Protein AF-A0A5E4LRN4-F1 (afdb_monomer)

Secondary structure (DSSP, 8-state):
-----EEEEEE------S--SS--HHHHHHHHHS-SEEEEEEES---S---EEEETTEEEEEEEEEEES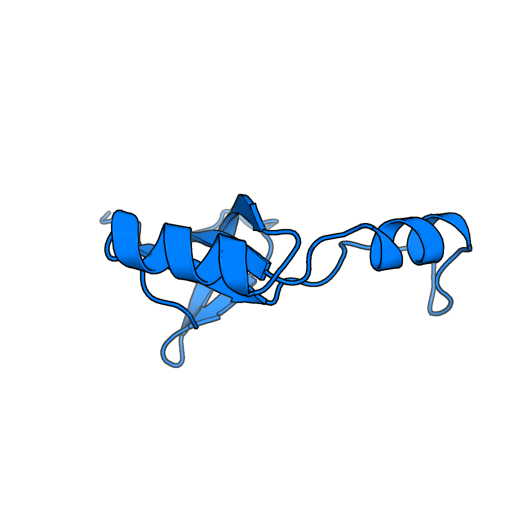SHHHHHHHHHHHTPEE-

Sequence (86 aa):
MDVLYKMIITKIGYAHCSRGSVMCPKCKEAEARTPDFALVKLFSYAETSFPSIEYNNKWYAYEIVERFTDEKEMLEYSNSKSIEIY

Nearest PDB structures (foldseek):
  5xlp-assembly1_E  TM=3.799E-01  e=5.251E+00  Pseudomonas aeruginosa UCBPP-PA14
  8pss-assembly1_A  TM=2.260E-01  e=5.579E+00  Tilapia lake virus

Radius of gyration: 14.39 Å; Cα contacts (8 Å, |Δi|>4): 133; chains: 1; bounding box: 39×27×34 Å

pLDDT: mean 80.58, std 12.83, range [42.12, 94.56]

Structure (mmCIF, N/CA/C/O backbone):
data_AF-A0A5E4LRN4-F1
#
_entry.id   AF-A0A5E4LRN4-F1
#
loop_
_atom_site.group_PDB
_atom_site.id
_atom_site.type_symbol
_atom_site.label_atom_id
_atom_site.label_alt_id
_atom_site.label_comp_id
_atom_site.label_asym_id
_atom_site.label_entity_id
_atom_site.label_seq_id
_atom_site.pdbx_PDB_ins_code
_atom_site.Cartn_x
_atom_site.Cartn_y
_atom_site.Cartn_z
_atom_site.occupancy
_atom_site.B_iso_or_equiv
_atom_site.auth_seq_id
_atom_site.auth_comp_id
_atom_site.auth_asym_id
_atom_site.auth_atom_id
_atom_site.pdbx_PDB_model_num
ATOM 1 N N . MET A 1 1 ? -17.511 -8.362 -18.833 1.00 42.12 1 MET A N 1
ATOM 2 C CA . MET A 1 1 ? -16.193 -8.648 -18.234 1.00 42.12 1 MET A CA 1
ATOM 3 C C . MET A 1 1 ? -16.175 -7.941 -16.897 1.00 42.12 1 MET A C 1
ATOM 5 O O . MET A 1 1 ? -16.155 -6.718 -16.882 1.00 42.12 1 MET A O 1
ATOM 9 N N . ASP A 1 2 ? -16.300 -8.690 -15.807 1.00 47.09 2 ASP A N 1
ATOM 10 C CA . ASP A 1 2 ? -16.365 -8.127 -14.460 1.00 47.09 2 ASP A CA 1
ATOM 11 C C . ASP A 1 2 ? -14.959 -7.745 -14.004 1.00 47.09 2 ASP A C 1
ATOM 13 O O . ASP A 1 2 ? -14.135 -8.594 -13.654 1.00 47.09 2 ASP A O 1
ATOM 17 N N . VAL A 1 3 ? -14.654 -6.451 -14.065 1.00 57.31 3 VAL A N 1
ATOM 18 C CA . VAL A 1 3 ? -13.451 -5.918 -13.432 1.00 57.31 3 VAL A CA 1
ATOM 19 C C . VAL A 1 3 ? -13.703 -5.975 -11.929 1.00 57.31 3 VAL A C 1
ATOM 21 O O . VAL A 1 3 ? -14.543 -5.247 -11.402 1.00 57.31 3 VAL A O 1
ATOM 24 N N . LEU A 1 4 ? -13.031 -6.895 -11.238 1.00 62.12 4 LEU A N 1
ATOM 25 C CA . LEU A 1 4 ? -13.144 -6.995 -9.789 1.00 62.12 4 LEU A CA 1
ATOM 26 C C . LEU A 1 4 ? -12.423 -5.791 -9.177 1.00 62.12 4 LEU A C 1
ATOM 28 O O . LEU A 1 4 ? -11.198 -5.775 -9.123 1.00 62.12 4 LEU A O 1
ATOM 32 N N . TYR A 1 5 ? -13.186 -4.790 -8.745 1.00 73.38 5 TYR A N 1
ATOM 33 C CA . TYR A 1 5 ? -12.669 -3.619 -8.046 1.00 73.38 5 TYR A CA 1
ATOM 34 C C . TYR A 1 5 ? -12.737 -3.856 -6.539 1.00 73.38 5 TYR A C 1
ATOM 36 O O . TYR A 1 5 ? -13.758 -3.582 -5.910 1.00 73.38 5 TYR A O 1
ATOM 44 N N . LYS A 1 6 ? -11.657 -4.376 -5.950 1.00 87.62 6 LYS A N 1
ATOM 45 C CA . LYS A 1 6 ? -11.527 -4.475 -4.489 1.00 87.62 6 LYS A CA 1
ATOM 46 C C . LYS A 1 6 ? -10.533 -3.435 -3.991 1.00 87.62 6 LYS A C 1
ATOM 48 O O . LYS A 1 6 ? -9.478 -3.272 -4.590 1.00 87.62 6 LYS A O 1
ATOM 53 N N . MET A 1 7 ? -10.870 -2.734 -2.913 1.00 91.81 7 MET A N 1
ATOM 54 C CA . MET A 1 7 ? -9.937 -1.844 -2.226 1.00 91.81 7 MET A CA 1
ATOM 55 C C . MET A 1 7 ? -9.379 -2.542 -0.990 1.00 91.81 7 MET A C 1
ATOM 57 O O . MET A 1 7 ? -10.147 -3.129 -0.227 1.00 91.81 7 MET A O 1
ATOM 61 N N . ILE A 1 8 ? -8.063 -2.480 -0.815 1.00 93.50 8 ILE A N 1
ATOM 62 C CA . ILE A 1 8 ? -7.355 -2.978 0.369 1.00 93.50 8 ILE A CA 1
ATOM 63 C C . ILE A 1 8 ? -6.303 -1.958 0.787 1.00 93.50 8 ILE A C 1
ATOM 65 O O . ILE A 1 8 ? -5.792 -1.220 -0.054 1.00 93.50 8 ILE A O 1
ATOM 69 N N . ILE A 1 9 ? -5.957 -1.923 2.066 1.00 93.06 9 ILE A N 1
ATOM 70 C CA . ILE A 1 9 ? -4.777 -1.205 2.538 1.00 93.06 9 ILE A CA 1
ATOM 71 C C . ILE A 1 9 ? -3.645 -2.210 2.686 1.00 93.06 9 ILE A C 1
ATOM 73 O O . ILE A 1 9 ? -3.827 -3.225 3.337 1.00 93.06 9 ILE A O 1
ATOM 77 N N . THR A 1 10 ? -2.487 -1.942 2.097 1.00 91.19 10 THR A N 1
ATOM 78 C CA . THR A 1 10 ? -1.329 -2.844 2.145 1.00 91.19 10 THR A CA 1
ATOM 79 C C . THR A 1 10 ? -0.044 -2.050 2.279 1.00 91.19 10 THR A C 1
ATOM 81 O O . THR A 1 10 ? 0.010 -0.864 1.932 1.00 91.19 10 THR A O 1
ATOM 84 N N . LYS A 1 11 ? 1.020 -2.701 2.755 1.00 88.25 11 LYS A N 1
ATOM 85 C CA . LYS A 1 11 ? 2.354 -2.100 2.717 1.00 88.25 11 LYS A CA 1
ATOM 86 C C . LYS A 1 11 ? 2.859 -2.006 1.280 1.00 88.25 11 LYS A C 1
ATOM 88 O O . LYS A 1 11 ? 2.835 -3.004 0.560 1.00 88.25 11 LYS A O 1
ATOM 93 N N . ILE A 1 12 ? 3.318 -0.826 0.860 1.00 81.81 12 ILE A N 1
ATOM 94 C CA . ILE A 1 12 ? 3.839 -0.592 -0.495 1.00 81.81 12 ILE A CA 1
ATOM 95 C C . ILE A 1 12 ? 5.137 0.193 -0.446 1.00 81.81 12 ILE A C 1
ATOM 97 O O . ILE A 1 12 ? 5.161 1.372 -0.096 1.00 81.81 12 ILE A O 1
ATOM 101 N N . GLY A 1 13 ? 6.201 -0.458 -0.914 1.00 72.38 13 GLY A N 1
ATOM 102 C CA . GLY A 1 13 ? 7.514 0.152 -1.052 1.00 72.38 13 GLY A CA 1
ATOM 103 C C . GLY A 1 13 ? 7.561 1.293 -2.071 1.00 72.38 13 GLY A C 1
ATOM 104 O O . GLY A 1 13 ? 6.696 1.466 -2.937 1.00 72.38 13 GLY A O 1
ATOM 105 N N . TYR A 1 14 ? 8.620 2.085 -1.972 1.00 71.31 14 TYR A N 1
ATOM 106 C CA . TYR A 1 14 ? 8.917 3.157 -2.910 1.00 71.31 14 TYR A CA 1
ATOM 107 C C . TYR A 1 14 ? 9.284 2.614 -4.304 1.00 71.31 14 TYR A C 1
ATOM 109 O O . TYR A 1 14 ? 10.109 1.710 -4.447 1.00 71.31 14 TYR A O 1
ATOM 117 N N . ALA A 1 15 ? 8.695 3.197 -5.353 1.00 63.94 15 ALA A N 1
ATOM 118 C CA . ALA A 1 15 ? 9.031 2.867 -6.735 1.00 63.94 15 ALA A CA 1
ATOM 119 C C . ALA A 1 15 ? 10.352 3.548 -7.136 1.00 63.94 15 ALA A C 1
ATOM 121 O O . ALA A 1 15 ? 10.417 4.768 -7.295 1.00 63.94 15 ALA A O 1
ATOM 122 N N . HIS A 1 16 ? 11.414 2.758 -7.304 1.00 64.94 16 HIS A N 1
ATOM 123 C CA . HIS A 1 16 ? 12.736 3.261 -7.680 1.00 64.94 16 HIS A CA 1
ATOM 124 C C . HIS A 1 16 ? 12.840 3.561 -9.185 1.00 64.94 16 HIS A C 1
ATOM 126 O O . HIS A 1 16 ? 12.344 2.807 -10.023 1.00 64.94 16 HIS A O 1
ATOM 132 N N . CYS A 1 17 ? 13.549 4.634 -9.559 1.00 64.31 17 CYS A N 1
ATOM 133 C CA . CYS A 1 17 ? 13.962 4.795 -10.950 1.00 64.31 17 CYS A CA 1
ATOM 134 C C . CYS A 1 17 ? 15.027 3.728 -11.262 1.00 64.31 17 CYS A C 1
ATOM 136 O O . CYS A 1 17 ? 16.052 3.646 -10.586 1.00 64.31 17 CYS A O 1
ATOM 138 N N . SER A 1 18 ? 14.773 2.906 -12.275 1.00 53.81 18 SER A N 1
ATOM 139 C CA . SER A 1 18 ? 15.404 1.618 -12.615 1.00 53.81 18 SER A CA 1
ATOM 140 C C . SER A 1 18 ? 16.912 1.612 -12.953 1.00 53.81 18 SER A C 1
ATOM 142 O O . SER A 1 18 ? 17.401 0.701 -13.620 1.00 53.81 18 SER A O 1
ATOM 144 N N . ARG A 1 19 ? 17.707 2.589 -12.504 1.00 51.06 19 ARG A N 1
ATOM 145 C CA . ARG A 1 19 ? 19.146 2.669 -12.804 1.00 51.06 19 ARG A CA 1
ATOM 146 C C . ARG A 1 19 ? 20.008 1.937 -11.769 1.00 51.06 19 ARG A C 1
ATOM 148 O O . ARG A 1 19 ? 20.663 2.564 -10.945 1.00 51.06 19 ARG A O 1
ATOM 155 N N . GLY A 1 20 ? 20.061 0.610 -11.902 1.00 56.66 20 GLY A N 1
ATOM 156 C CA . GLY A 1 20 ? 21.101 -0.249 -11.320 1.00 56.66 20 GLY A CA 1
ATOM 157 C C . GLY A 1 20 ? 20.801 -0.833 -9.935 1.00 56.66 20 GLY A C 1
ATOM 158 O O . GLY A 1 20 ? 19.830 -0.472 -9.280 1.00 56.66 20 GLY A O 1
ATOM 159 N N . SER A 1 21 ? 21.663 -1.756 -9.493 1.00 58.84 21 SER A N 1
ATOM 160 C CA . SER A 1 21 ? 21.578 -2.470 -8.204 1.00 58.84 21 SER A CA 1
ATOM 161 C C . SER A 1 21 ? 21.833 -1.589 -6.974 1.00 58.84 21 SER A C 1
ATOM 163 O O . SER A 1 21 ? 21.669 -2.045 -5.845 1.00 58.84 21 SER A O 1
ATOM 165 N N . VAL A 1 22 ? 22.233 -0.331 -7.178 1.00 71.69 22 VAL A N 1
ATOM 166 C CA . VAL A 1 22 ? 22.529 0.632 -6.116 1.00 71.69 22 VAL A CA 1
ATOM 167 C C . VAL A 1 22 ? 21.513 1.763 -6.171 1.00 71.69 22 VAL A C 1
ATOM 169 O O . VAL A 1 22 ? 21.442 2.512 -7.144 1.00 71.69 22 VAL A O 1
ATOM 172 N N . MET A 1 23 ? 20.750 1.918 -5.091 1.00 74.25 23 MET A N 1
ATOM 173 C CA . MET A 1 23 ? 19.788 3.005 -4.956 1.00 74.25 23 MET A CA 1
ATOM 174 C C . MET A 1 23 ? 20.511 4.357 -4.873 1.00 74.25 23 MET A C 1
ATOM 176 O O . MET A 1 23 ? 21.372 4.560 -4.009 1.00 74.25 23 MET A O 1
ATOM 180 N N . CYS A 1 24 ? 20.169 5.293 -5.765 1.00 81.88 24 CYS A N 1
ATOM 181 C CA . CYS A 1 24 ? 20.767 6.628 -5.751 1.00 81.88 24 CYS A CA 1
ATOM 182 C C . CYS A 1 24 ? 20.321 7.423 -4.502 1.00 81.88 24 CYS A C 1
ATOM 184 O O . CYS A 1 24 ? 19.251 7.142 -3.958 1.00 81.88 24 CYS A O 1
ATOM 186 N N . PRO A 1 25 ? 21.083 8.441 -4.049 1.00 81.56 25 PRO A N 1
ATOM 187 C CA . PRO A 1 25 ? 20.726 9.226 -2.862 1.00 81.56 25 PRO A CA 1
ATOM 188 C C . PRO A 1 25 ? 19.317 9.831 -2.915 1.00 81.56 25 PRO A C 1
ATOM 190 O O . PRO A 1 25 ? 18.595 9.776 -1.928 1.00 81.56 25 PRO A O 1
ATOM 193 N N . LYS A 1 26 ? 18.877 10.306 -4.091 1.00 78.81 26 LYS A N 1
ATOM 194 C CA . LYS A 1 26 ? 17.515 10.837 -4.276 1.00 78.81 26 LYS A CA 1
ATOM 195 C C . LYS A 1 26 ? 16.433 9.779 -4.053 1.00 78.81 26 LYS A C 1
ATOM 197 O O . LYS A 1 26 ? 15.400 10.084 -3.472 1.00 78.81 26 LYS A O 1
ATOM 202 N N . CYS A 1 27 ? 16.671 8.548 -4.502 1.00 77.75 27 CYS A N 1
ATOM 203 C CA . CYS A 1 27 ? 15.756 7.437 -4.257 1.00 77.75 27 CYS A CA 1
ATOM 204 C C . CYS A 1 27 ? 15.757 7.013 -2.786 1.00 77.75 27 CYS A C 1
ATOM 206 O O . CYS A 1 27 ? 14.690 6.718 -2.276 1.00 77.75 27 CYS A O 1
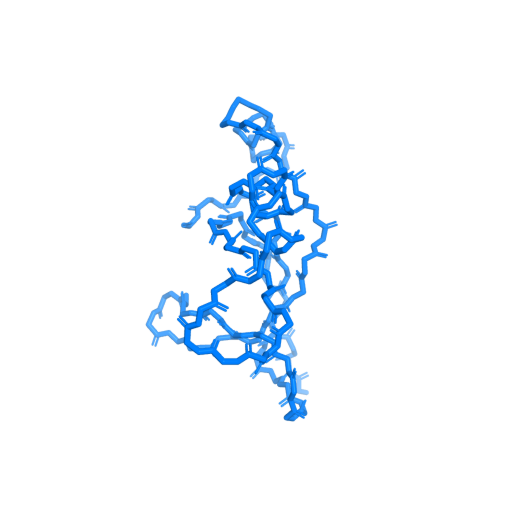ATOM 208 N N . LYS A 1 28 ? 16.901 7.065 -2.090 1.00 77.56 28 LYS A N 1
ATOM 209 C CA . LYS A 1 28 ? 16.972 6.796 -0.641 1.00 77.56 28 LYS A CA 1
ATOM 210 C C . LYS A 1 28 ? 16.216 7.839 0.183 1.00 77.56 28 LYS A C 1
ATOM 212 O O . LYS A 1 28 ? 15.483 7.500 1.103 1.00 77.56 28 LYS A O 1
ATOM 217 N N . GLU A 1 29 ? 16.374 9.117 -0.156 1.00 77.62 29 GLU A N 1
ATOM 218 C CA . GLU A 1 29 ? 15.619 10.197 0.488 1.00 77.62 29 GLU A CA 1
ATOM 219 C C . GLU A 1 29 ? 14.117 10.077 0.221 1.00 77.62 29 GLU A C 1
ATOM 221 O O . GLU A 1 29 ? 13.309 10.347 1.106 1.00 77.62 29 GLU A O 1
ATOM 226 N N . ALA A 1 30 ? 13.737 9.680 -0.995 1.00 74.75 30 ALA A N 1
ATOM 227 C CA . ALA A 1 30 ? 12.343 9.470 -1.353 1.00 74.75 30 ALA A CA 1
ATOM 228 C C . ALA A 1 30 ? 11.752 8.224 -0.679 1.00 74.75 30 ALA A C 1
ATOM 230 O O . ALA A 1 30 ? 10.623 8.293 -0.208 1.00 74.75 30 ALA A O 1
ATOM 231 N N . GLU A 1 31 ? 12.506 7.128 -0.570 1.00 76.50 31 GLU A N 1
ATOM 232 C CA . GLU A 1 31 ? 12.126 5.925 0.178 1.00 76.50 31 GLU A CA 1
ATOM 233 C C . GLU A 1 31 ? 11.807 6.270 1.634 1.00 76.50 31 GLU A C 1
ATOM 235 O O . GLU A 1 31 ? 10.707 5.987 2.089 1.00 76.50 31 GLU A O 1
ATOM 240 N N . ALA A 1 32 ? 12.692 7.004 2.317 1.00 73.06 32 ALA A N 1
ATOM 241 C CA . ALA A 1 32 ? 12.484 7.426 3.705 1.00 73.06 32 ALA A CA 1
ATOM 242 C C . ALA A 1 32 ? 11.279 8.366 3.912 1.00 73.06 32 ALA A C 1
ATOM 244 O O . ALA A 1 32 ? 10.808 8.532 5.034 1.00 73.06 32 ALA A O 1
ATOM 245 N N . ARG A 1 33 ? 10.806 9.024 2.849 1.00 72.75 33 ARG A N 1
ATOM 246 C CA . ARG A 1 33 ? 9.631 9.911 2.873 1.00 72.75 33 ARG A CA 1
ATOM 247 C C . ARG A 1 33 ? 8.362 9.232 2.377 1.00 72.75 33 ARG A C 1
ATOM 249 O O . ARG A 1 33 ? 7.292 9.827 2.477 1.00 72.75 33 ARG A O 1
ATOM 256 N N . THR A 1 34 ? 8.475 8.056 1.768 1.00 73.44 34 THR A N 1
ATOM 257 C CA . THR A 1 34 ? 7.330 7.373 1.179 1.00 73.44 34 THR A CA 1
ATOM 258 C C . THR A 1 34 ? 6.607 6.622 2.286 1.00 73.44 34 THR A C 1
ATOM 260 O O . THR A 1 34 ? 7.235 5.799 2.943 1.00 73.44 34 THR A O 1
ATOM 263 N N . PRO A 1 35 ? 5.308 6.882 2.498 1.00 80.44 35 PRO A N 1
ATOM 264 C CA . PRO A 1 35 ? 4.569 6.198 3.542 1.00 80.44 35 PRO A CA 1
ATOM 265 C C . PRO A 1 35 ? 4.530 4.684 3.334 1.00 80.44 35 PRO A C 1
ATOM 267 O O . PRO A 1 35 ? 4.357 4.224 2.198 1.00 80.44 35 PRO A O 1
ATOM 270 N N . ASP A 1 36 ? 4.646 3.946 4.438 1.00 83.94 36 ASP A N 1
ATOM 271 C CA . ASP A 1 36 ? 4.721 2.483 4.443 1.00 83.94 36 ASP A CA 1
ATOM 272 C C . ASP A 1 36 ? 3.421 1.835 3.967 1.00 83.94 36 ASP A C 1
ATOM 274 O O . ASP A 1 36 ? 3.460 0.797 3.307 1.00 83.94 36 ASP A O 1
ATOM 278 N N . PHE A 1 37 ? 2.274 2.444 4.278 1.00 90.75 37 PHE A N 1
ATOM 279 C CA . PHE A 1 37 ? 0.953 1.898 3.987 1.00 90.75 37 PHE A CA 1
ATOM 280 C C . PHE A 1 37 ? 0.259 2.690 2.884 1.00 90.75 37 PHE A C 1
ATOM 282 O O . PHE A 1 37 ? 0.338 3.919 2.817 1.00 90.75 37 PHE A O 1
ATOM 289 N N . ALA A 1 38 ? -0.466 1.982 2.025 1.00 92.06 38 ALA A N 1
ATOM 290 C CA . ALA A 1 38 ? -1.237 2.582 0.953 1.00 92.06 38 ALA A CA 1
ATOM 291 C C . ALA A 1 38 ? -2.585 1.888 0.786 1.00 92.06 38 ALA A C 1
ATOM 293 O O . ALA A 1 38 ? -2.664 0.659 0.763 1.00 92.06 38 ALA A O 1
ATOM 294 N N . LEU A 1 39 ? -3.634 2.687 0.611 1.00 93.19 39 LEU A N 1
ATOM 295 C CA . LEU A 1 39 ? -4.898 2.224 0.068 1.00 93.19 39 LEU A CA 1
ATOM 296 C C . LEU A 1 39 ? -4.704 1.978 -1.422 1.00 93.19 39 LEU A C 1
ATOM 298 O O . LEU A 1 39 ? -4.374 2.898 -2.177 1.00 93.19 39 LEU A O 1
ATOM 302 N N . VAL A 1 40 ? -4.956 0.750 -1.852 1.00 91.81 40 VAL A N 1
ATOM 303 C CA . VAL A 1 40 ? -4.884 0.373 -3.254 1.00 91.81 40 VAL A CA 1
ATOM 304 C C . VAL A 1 40 ? -6.185 -0.184 -3.774 1.00 91.81 40 VAL A C 1
ATOM 306 O O . VAL A 1 40 ? -6.928 -0.876 -3.080 1.00 91.81 40 VAL A O 1
ATOM 309 N N . LYS A 1 41 ? -6.436 0.108 -5.043 1.00 91.44 41 LYS A N 1
ATOM 310 C CA . LYS A 1 41 ? -7.540 -0.439 -5.815 1.00 91.44 41 LYS A CA 1
ATOM 311 C C . LYS A 1 41 ? -7.004 -1.562 -6.692 1.00 91.44 41 LYS A C 1
ATOM 313 O O . LYS A 1 41 ? -6.150 -1.315 -7.534 1.00 91.44 41 LYS A O 1
ATOM 318 N N . LEU A 1 42 ? -7.495 -2.777 -6.474 1.00 90.12 42 LEU A N 1
ATOM 319 C CA . LEU A 1 42 ? -7.127 -3.975 -7.220 1.00 90.12 42 LEU A CA 1
ATOM 320 C C . LEU A 1 42 ? -7.940 -4.097 -8.511 1.00 90.12 42 LEU A C 1
ATOM 322 O O . LEU A 1 42 ? -9.125 -3.750 -8.539 1.00 90.12 42 LEU A O 1
ATOM 326 N N . PHE A 1 43 ? -7.310 -4.651 -9.547 1.00 88.00 43 PHE A N 1
ATOM 327 C CA . PHE A 1 43 ? -7.918 -4.977 -10.835 1.00 88.00 43 PHE A CA 1
ATOM 328 C C . PHE A 1 43 ? -7.458 -6.360 -11.307 1.00 88.00 43 PHE A C 1
ATOM 330 O O . PHE A 1 43 ? -6.276 -6.701 -11.232 1.00 88.00 43 PHE A O 1
ATOM 337 N N . SER A 1 44 ? -8.393 -7.155 -11.833 1.00 79.00 44 SER A N 1
ATOM 338 C CA . SER A 1 44 ? -8.127 -8.496 -12.381 1.00 79.00 44 SER A CA 1
ATOM 339 C C . SER A 1 44 ? -7.434 -8.488 -13.747 1.00 79.00 44 SER A C 1
ATOM 341 O O . SER A 1 44 ? -6.883 -9.505 -14.159 1.00 79.00 44 SER A O 1
ATOM 343 N N . TYR A 1 45 ? -7.465 -7.361 -14.455 1.00 68.69 45 TYR A N 1
ATOM 344 C CA . TYR A 1 45 ? -6.872 -7.200 -15.775 1.00 68.69 45 TYR A CA 1
ATOM 345 C C . TYR A 1 45 ? -6.016 -5.940 -15.791 1.00 68.69 45 TYR A C 1
ATOM 347 O O . TYR A 1 45 ? -6.493 -4.858 -15.450 1.00 68.69 45 TYR A O 1
ATOM 355 N N . ALA A 1 46 ? -4.767 -6.086 -16.211 1.00 57.97 46 ALA A N 1
ATOM 356 C CA . ALA A 1 46 ? -3.933 -4.974 -16.617 1.00 57.97 46 ALA A CA 1
ATOM 357 C C . ALA A 1 46 ? -3.401 -5.277 -18.009 1.00 57.97 46 ALA A C 1
ATOM 359 O O . ALA A 1 46 ? -2.683 -6.260 -18.201 1.00 57.97 46 ALA A O 1
ATOM 360 N N . GLU A 1 47 ? -3.733 -4.416 -18.968 1.00 56.06 47 GLU A N 1
ATOM 361 C CA . GLU A 1 47 ? -2.919 -4.291 -20.170 1.00 56.06 47 GLU A CA 1
ATOM 362 C C . GLU A 1 47 ? -1.500 -3.990 -19.686 1.00 56.06 47 GLU A C 1
ATOM 364 O O . GLU A 1 47 ? -1.276 -3.062 -18.909 1.00 56.06 47 GLU A O 1
ATOM 369 N N . THR A 1 48 ? -0.586 -4.900 -20.013 1.00 55.91 48 THR A N 1
ATOM 370 C CA . THR A 1 48 ? 0.807 -4.972 -19.560 1.00 55.91 48 THR A CA 1
ATOM 371 C C . THR A 1 48 ? 1.398 -3.596 -19.249 1.00 55.91 48 THR A C 1
ATOM 373 O O . THR A 1 48 ? 1.575 -2.824 -20.188 1.00 55.91 48 THR A O 1
ATOM 376 N N . SER A 1 49 ? 1.672 -3.310 -17.961 1.00 65.50 49 SER A N 1
ATOM 377 C CA . SER A 1 49 ? 2.553 -2.247 -17.398 1.00 65.50 49 SER A CA 1
ATOM 378 C C . SER A 1 49 ? 2.166 -1.797 -15.972 1.00 65.50 49 SER A C 1
ATOM 380 O O . SER A 1 49 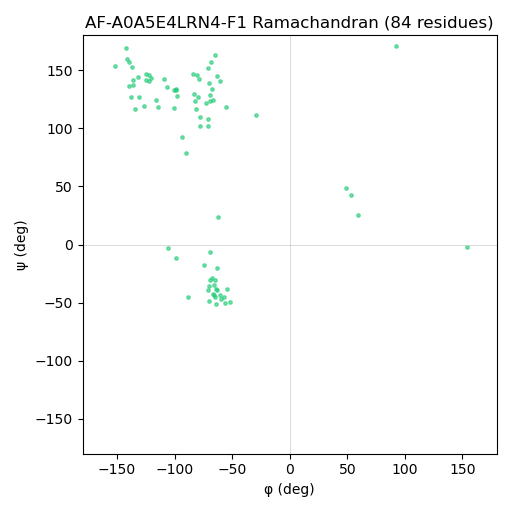? 2.854 -0.952 -15.402 1.00 65.50 49 SER A O 1
ATOM 382 N N . PHE A 1 50 ? 1.092 -2.318 -15.368 1.00 74.75 50 PHE A N 1
ATOM 383 C CA . PHE A 1 50 ? 0.711 -1.933 -14.001 1.00 74.75 50 PHE A CA 1
ATOM 384 C C . PHE A 1 50 ? 1.528 -2.669 -12.931 1.00 74.75 50 PHE A C 1
ATOM 386 O O . PHE A 1 50 ? 1.859 -3.844 -13.121 1.00 74.75 50 PHE A O 1
ATOM 393 N N . PRO A 1 51 ? 1.825 -2.017 -11.791 1.00 79.62 51 PRO A N 1
ATOM 394 C CA . PRO A 1 51 ? 2.379 -2.713 -10.642 1.00 79.62 51 PRO A CA 1
ATOM 395 C C . PRO A 1 51 ? 1.365 -3.742 -10.126 1.00 79.62 51 PRO A C 1
ATOM 397 O O . PRO A 1 51 ? 0.151 -3.526 -10.184 1.00 79.62 51 PRO A O 1
ATOM 400 N N . SER A 1 52 ? 1.869 -4.878 -9.646 1.00 85.81 52 SER A N 1
ATOM 401 C CA . SER A 1 52 ? 1.049 -6.008 -9.214 1.00 85.81 52 SER A CA 1
ATOM 402 C C . SER A 1 52 ? 1.354 -6.424 -7.782 1.00 85.81 52 SER A C 1
ATOM 404 O O . SER A 1 52 ? 2.503 -6.363 -7.349 1.00 85.81 52 SER A O 1
ATOM 406 N N . ILE A 1 53 ? 0.334 -6.898 -7.074 1.00 85.75 53 ILE A N 1
ATOM 407 C CA . ILE A 1 53 ? 0.432 -7.440 -5.719 1.00 85.75 53 ILE A CA 1
ATOM 408 C C . ILE A 1 53 ? -0.300 -8.782 -5.645 1.00 85.75 53 ILE A C 1
ATOM 410 O O . ILE A 1 53 ? -1.323 -8.982 -6.306 1.00 85.75 53 ILE A O 1
ATOM 414 N N . GLU A 1 54 ? 0.233 -9.719 -4.866 1.00 86.62 54 GLU A N 1
ATOM 415 C CA . GLU A 1 54 ? -0.461 -10.962 -4.547 1.00 86.62 54 GLU A CA 1
ATOM 416 C C . GLU A 1 54 ? -1.481 -10.699 -3.440 1.00 86.62 54 GLU A C 1
ATOM 418 O O . GLU A 1 54 ? -1.117 -10.179 -2.393 1.00 86.62 54 GLU A O 1
ATOM 423 N N . TYR A 1 55 ? -2.741 -11.069 -3.660 1.00 86.12 55 TYR A N 1
ATOM 424 C CA . TYR A 1 55 ? -3.828 -10.985 -2.689 1.00 86.12 55 TYR A CA 1
ATOM 425 C C . TYR A 1 55 ? -4.676 -12.261 -2.766 1.00 86.12 55 TYR A C 1
ATOM 427 O O . TYR A 1 55 ? -5.126 -12.644 -3.846 1.00 86.12 55 TYR A O 1
ATOM 435 N N . ASN A 1 56 ? -4.902 -12.951 -1.643 1.00 86.88 56 ASN A N 1
ATOM 436 C CA . ASN A 1 56 ? -5.631 -14.233 -1.604 1.00 86.88 56 ASN A CA 1
ATOM 437 C C . ASN A 1 56 ? -5.137 -15.262 -2.650 1.00 86.88 56 ASN A C 1
ATOM 439 O O . ASN A 1 56 ? -5.938 -15.845 -3.388 1.00 86.88 56 ASN A O 1
ATOM 443 N N . ASN A 1 57 ? -3.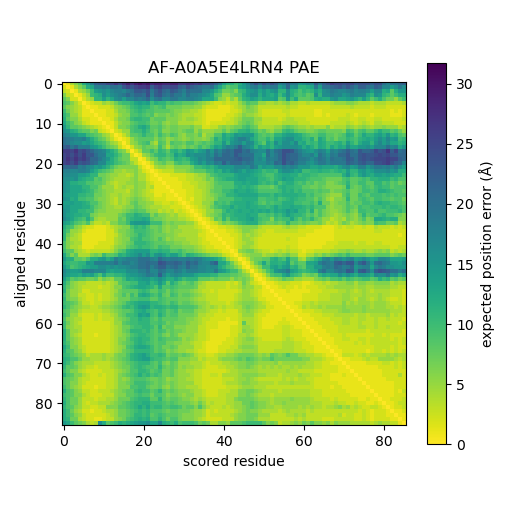817 -15.477 -2.727 1.00 86.00 57 ASN A N 1
ATOM 444 C CA . ASN A 1 57 ? -3.152 -16.405 -3.660 1.00 86.00 57 ASN A CA 1
ATOM 4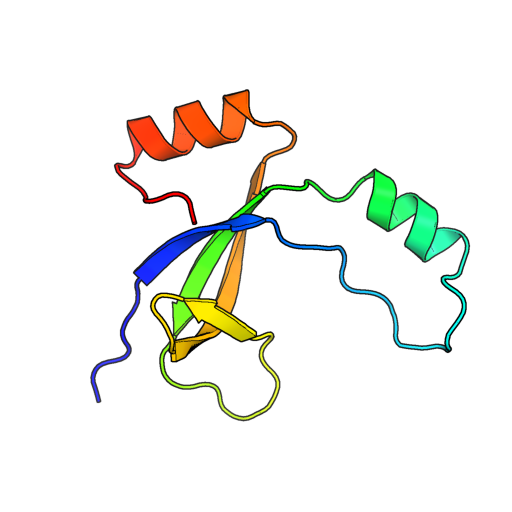45 C C . ASN A 1 57 ? -3.406 -16.110 -5.153 1.00 86.00 57 ASN A C 1
ATOM 447 O O . ASN A 1 57 ? -3.376 -17.014 -5.992 1.00 86.00 57 ASN A O 1
ATOM 451 N N . LYS A 1 58 ? -3.720 -14.858 -5.503 1.00 85.81 58 LYS A N 1
ATOM 452 C CA . LYS A 1 58 ? -3.885 -14.400 -6.887 1.00 85.81 58 LYS A CA 1
ATOM 453 C C . LYS A 1 58 ? -3.187 -13.061 -7.077 1.00 85.81 58 LYS A C 1
ATOM 455 O O . LYS A 1 58 ? -3.242 -12.201 -6.206 1.00 85.81 58 LYS A O 1
ATOM 460 N N . TRP A 1 59 ? -2.563 -12.873 -8.234 1.00 84.69 59 TRP A N 1
ATOM 461 C CA . TRP A 1 59 ? -1.944 -11.601 -8.597 1.00 84.69 59 TRP A CA 1
ATOM 462 C C . TRP A 1 59 ? -2.983 -10.646 -9.173 1.00 84.69 59 TRP A C 1
ATOM 464 O O . TRP A 1 59 ? -3.719 -11.002 -10.094 1.00 84.69 59 TRP A O 1
ATOM 474 N N . TYR A 1 60 ? -3.012 -9.430 -8.640 1.00 87.06 60 TYR A N 1
ATOM 475 C CA . TYR A 1 60 ? -3.831 -8.330 -9.133 1.00 87.06 60 TYR A CA 1
ATOM 476 C C . TYR A 1 60 ? -2.927 -7.173 -9.515 1.00 87.06 60 TYR A C 1
ATOM 478 O O . TYR A 1 60 ? -1.941 -6.897 -8.833 1.00 87.06 60 TYR A O 1
ATOM 486 N N . ALA A 1 61 ? -3.287 -6.470 -10.580 1.00 88.06 61 ALA A N 1
ATOM 487 C CA . ALA A 1 61 ? -2.756 -5.136 -10.792 1.00 88.06 61 ALA A CA 1
ATOM 488 C C . ALA A 1 61 ? -3.375 -4.182 -9.769 1.00 88.06 61 ALA A C 1
ATOM 490 O O . ALA A 1 61 ? -4.500 -4.415 -9.315 1.00 88.06 61 ALA A O 1
ATOM 491 N N . TYR A 1 62 ? -2.662 -3.120 -9.411 1.00 87.56 62 TYR A N 1
ATOM 492 C CA . TYR A 1 62 ? -3.184 -2.142 -8.469 1.00 87.56 62 TYR A CA 1
ATOM 493 C C . TYR A 1 62 ? -2.856 -0.697 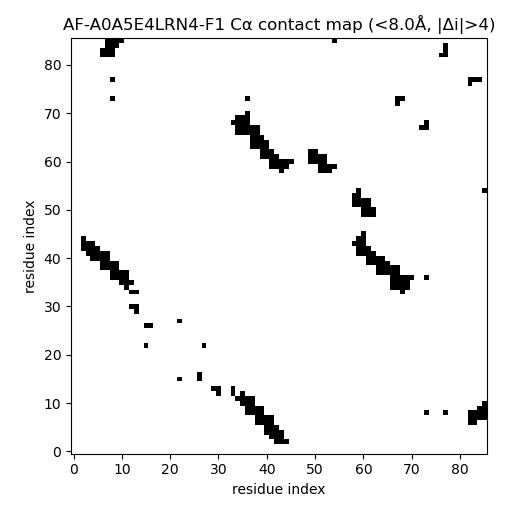-8.846 1.00 87.56 62 TYR A C 1
ATOM 495 O O . TYR A 1 62 ? -1.884 -0.409 -9.543 1.00 87.56 62 TYR A O 1
ATOM 503 N N . GLU A 1 63 ? -3.671 0.222 -8.341 1.00 88.25 63 GLU A N 1
ATOM 504 C CA . GLU A 1 63 ? -3.417 1.663 -8.333 1.00 88.25 63 GLU A CA 1
ATOM 505 C C . GLU A 1 63 ? -3.447 2.168 -6.898 1.00 88.25 63 GLU A C 1
ATOM 507 O O . GLU A 1 63 ? -4.266 1.729 -6.089 1.00 8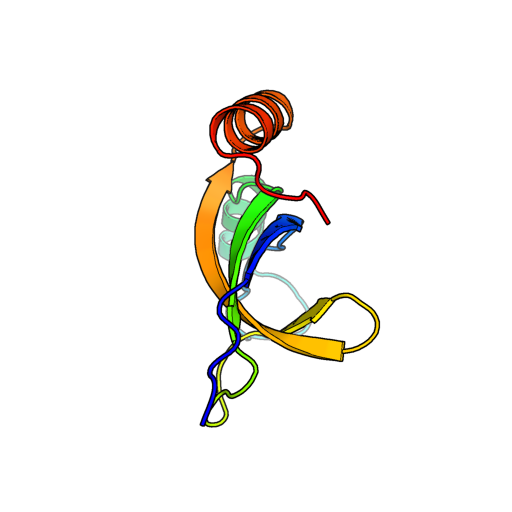8.25 63 GLU A O 1
ATOM 512 N N . ILE A 1 64 ? -2.543 3.092 -6.590 1.00 89.50 64 ILE A N 1
ATOM 513 C CA . ILE A 1 64 ? -2.480 3.735 -5.282 1.00 89.50 64 ILE A CA 1
ATOM 514 C C . ILE A 1 64 ? -3.517 4.849 -5.252 1.00 89.50 64 ILE A C 1
ATOM 516 O O . ILE A 1 64 ? -3.416 5.808 -6.012 1.00 89.50 64 ILE A O 1
ATOM 520 N N . VAL A 1 65 ? -4.494 4.713 -4.362 1.00 90.94 65 VAL A N 1
ATOM 521 C CA . VAL A 1 65 ? -5.545 5.710 -4.138 1.00 90.94 65 VAL A CA 1
ATOM 522 C C . VAL A 1 65 ? -5.087 6.722 -3.095 1.00 90.94 65 VAL A C 1
ATOM 524 O O . VAL A 1 65 ? -5.244 7.924 -3.282 1.00 90.94 65 VAL A O 1
ATOM 527 N N . GLU A 1 66 ? -4.502 6.234 -2.003 1.00 90.75 66 GLU A N 1
ATOM 528 C CA . GLU A 1 66 ? -4.114 7.050 -0.854 1.00 90.75 66 GLU A CA 1
ATOM 529 C C . GLU A 1 66 ? -2.920 6.409 -0.141 1.00 90.75 66 GLU A C 1
ATOM 531 O O . GLU A 1 66 ? -2.706 5.199 -0.240 1.00 90.75 66 GLU A O 1
ATOM 536 N N . ARG A 1 67 ? -2.111 7.214 0.549 1.00 90.81 67 ARG A N 1
ATOM 537 C CA . ARG A 1 67 ? -0.967 6.746 1.339 1.00 90.81 67 ARG A CA 1
ATOM 538 C C . ARG A 1 67 ? -1.093 7.257 2.768 1.00 90.81 67 ARG A C 1
ATOM 540 O O . ARG A 1 67 ? -1.479 8.405 2.948 1.00 90.81 67 ARG A O 1
ATOM 547 N N . PHE A 1 68 ? -0.718 6.429 3.740 1.00 90.50 68 PHE A N 1
ATOM 548 C CA . PHE A 1 68 ? -0.849 6.723 5.169 1.00 90.50 68 PHE A CA 1
ATOM 549 C C . PHE A 1 68 ? 0.518 6.797 5.825 1.00 90.50 68 PHE A C 1
ATOM 551 O O . PHE A 1 68 ? 1.298 5.844 5.736 1.00 90.50 68 PHE A O 1
ATOM 558 N N . THR A 1 69 ? 0.794 7.928 6.471 1.00 85.50 69 THR A N 1
ATOM 559 C CA . THR A 1 69 ? 2.117 8.269 7.021 1.00 85.50 69 THR A CA 1
ATOM 560 C C . THR A 1 69 ? 2.477 7.394 8.212 1.00 85.50 69 THR A C 1
ATOM 562 O O . THR A 1 69 ? 3.650 7.092 8.428 1.00 85.50 69 THR A O 1
ATOM 565 N N . ASP A 1 70 ? 1.468 6.962 8.963 1.00 87.12 70 ASP A N 1
ATOM 566 C CA . ASP A 1 70 ? 1.630 6.108 10.125 1.00 87.12 70 ASP A CA 1
ATOM 567 C C . ASP A 1 70 ? 0.506 5.068 10.243 1.00 87.12 70 ASP A C 1
ATOM 569 O O . ASP A 1 70 ? -0.506 5.088 9.535 1.00 87.12 70 ASP A O 1
ATOM 573 N N . GLU A 1 71 ? 0.718 4.112 11.145 1.00 89.25 71 GLU A N 1
ATOM 574 C CA . GLU A 1 71 ? -0.219 3.020 11.408 1.00 89.25 71 GLU A CA 1
ATOM 575 C C . GLU A 1 71 ? -1.550 3.520 11.990 1.00 89.25 71 GLU A C 1
ATOM 577 O O . GLU A 1 71 ? -2.598 2.930 11.734 1.00 89.25 71 GLU A O 1
ATOM 582 N N . LYS A 1 72 ? -1.542 4.625 12.742 1.00 92.62 72 LYS A N 1
ATOM 583 C CA . LYS A 1 72 ? -2.744 5.155 13.387 1.00 92.62 72 LYS A CA 1
ATOM 584 C C . LYS A 1 72 ? -3.707 5.731 12.348 1.00 92.62 72 LYS A C 1
ATOM 586 O O . LYS A 1 72 ? -4.885 5.382 12.369 1.00 92.62 72 LYS A O 1
ATOM 591 N N . GLU A 1 73 ? -3.211 6.564 11.436 1.00 92.31 73 GLU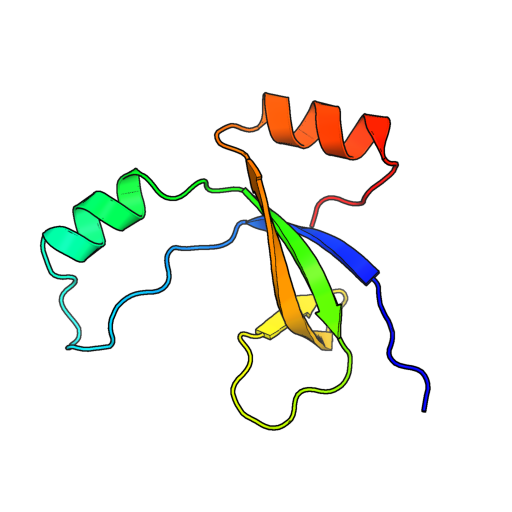 A N 1
ATOM 592 C CA . GLU A 1 73 ? -3.981 7.143 10.328 1.00 92.31 73 GLU A CA 1
ATOM 593 C C . GLU A 1 73 ? -4.613 6.038 9.471 1.00 92.31 73 GLU A C 1
ATOM 595 O O . GLU A 1 73 ? -5.808 6.058 9.170 1.00 92.31 73 GLU A O 1
ATOM 600 N N . MET A 1 74 ? -3.817 5.016 9.156 1.00 93.75 74 MET A N 1
ATOM 601 C CA . MET A 1 74 ? -4.254 3.843 8.410 1.00 93.75 74 MET A CA 1
ATOM 602 C C . MET A 1 74 ? -5.397 3.091 9.114 1.00 93.75 74 MET A C 1
ATOM 604 O O . MET A 1 74 ? -6.411 2.772 8.483 1.00 93.75 74 MET A O 1
ATOM 608 N N . LEU A 1 75 ? -5.269 2.835 10.420 1.00 94.00 75 LEU A N 1
ATOM 609 C CA . LEU A 1 75 ? -6.283 2.135 11.213 1.00 94.00 75 LEU A CA 1
ATOM 610 C C . LEU A 1 75 ? -7.577 2.947 11.337 1.00 94.00 75 LEU A C 1
ATOM 612 O O . LEU A 1 75 ? -8.671 2.394 11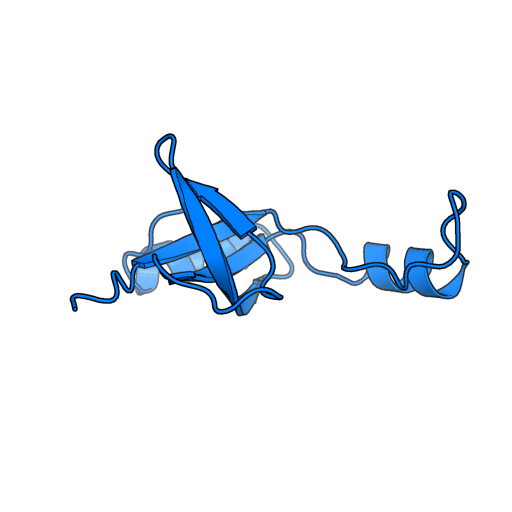.215 1.00 94.00 75 LEU A O 1
ATOM 616 N N . GLU A 1 76 ? -7.481 4.256 11.569 1.00 94.56 76 GLU A N 1
ATOM 617 C CA . GLU A 1 76 ? -8.642 5.152 11.616 1.00 94.56 76 GLU A CA 1
ATOM 618 C C . GLU A 1 76 ? -9.395 5.142 10.278 1.00 94.56 76 GLU A C 1
ATOM 620 O O . GLU A 1 76 ? -10.625 5.002 10.248 1.00 94.56 76 GLU A O 1
ATOM 625 N N . TYR A 1 77 ? -8.664 5.191 9.162 1.00 93.19 77 TYR A N 1
ATOM 626 C CA . TYR A 1 77 ? -9.248 5.118 7.828 1.00 93.19 77 TYR A CA 1
ATOM 627 C C . TYR A 1 77 ? -9.929 3.770 7.570 1.00 93.19 77 TYR A C 1
ATOM 629 O O . TYR A 1 77 ? -11.107 3.742 7.199 1.00 93.19 77 TYR A O 1
ATOM 637 N N . SER A 1 78 ? -9.220 2.662 7.815 1.00 92.62 78 SER A N 1
ATOM 638 C CA . SER A 1 78 ? -9.732 1.292 7.673 1.00 92.62 78 SER A CA 1
ATOM 639 C C . SER A 1 78 ? -11.051 1.108 8.424 1.00 92.62 78 SER A C 1
ATOM 641 O O . SER A 1 78 ? -12.045 0.682 7.830 1.00 92.62 78 SER A O 1
ATOM 643 N N . ASN A 1 79 ? -11.097 1.528 9.691 1.00 92.88 79 ASN A N 1
ATOM 644 C CA . ASN A 1 79 ? -12.291 1.438 10.526 1.00 92.88 79 ASN A CA 1
ATOM 645 C C . ASN A 1 79 ? -13.436 2.317 10.002 1.00 92.88 79 ASN A C 1
ATOM 647 O O . ASN A 1 79 ? -14.572 1.854 9.904 1.00 92.88 79 ASN A O 1
ATOM 651 N N . SER A 1 80 ? -13.153 3.568 9.623 1.00 93.75 80 SER A N 1
ATOM 652 C CA . SER A 1 80 ? -14.186 4.509 9.160 1.00 93.75 80 SER A CA 1
ATOM 653 C C . SER A 1 80 ? -14.821 4.120 7.820 1.00 93.75 80 SER A C 1
ATOM 655 O O . SER A 1 80 ? -15.981 4.450 7.568 1.00 93.75 80 SER A O 1
ATOM 657 N N . LYS A 1 81 ? -14.073 3.427 6.953 1.00 90.31 81 LYS A N 1
ATOM 658 C CA . LYS A 1 81 ? -14.516 3.012 5.612 1.00 90.31 81 LYS A CA 1
ATOM 659 C C . LYS A 1 81 ? -14.844 1.526 5.503 1.00 90.31 81 LYS A C 1
ATOM 661 O O . LYS A 1 81 ? -15.292 1.100 4.442 1.00 90.31 81 LYS A O 1
ATOM 666 N N . SER A 1 82 ? -14.640 0.753 6.572 1.00 90.38 82 SER A N 1
ATOM 667 C CA . SER A 1 82 ? -14.754 -0.713 6.564 1.00 90.38 82 SER A CA 1
ATOM 668 C C . SER A 1 82 ? -13.901 -1.360 5.460 1.00 90.38 82 SER A C 1
ATOM 670 O O . SER A 1 82 ? -14.357 -2.255 4.749 1.00 90.38 82 SER A O 1
ATOM 672 N N . ILE A 1 83 ? -12.668 -0.872 5.292 1.00 91.12 83 ILE A N 1
ATOM 673 C CA . ILE A 1 83 ? -11.708 -1.373 4.298 1.00 91.12 83 ILE A CA 1
ATOM 674 C C . ILE A 1 83 ? -10.730 -2.330 4.973 1.00 91.12 83 ILE A C 1
ATOM 676 O O . ILE A 1 83 ? -10.186 -2.033 6.032 1.00 91.12 83 ILE A O 1
ATOM 680 N N . GLU A 1 84 ? -10.494 -3.469 4.333 1.00 90.50 84 GLU A N 1
ATOM 681 C CA . GLU A 1 84 ? -9.581 -4.514 4.799 1.00 90.50 84 GLU A CA 1
ATOM 682 C C . GLU A 1 84 ? -8.108 -4.080 4.707 1.00 90.50 84 GLU A C 1
ATOM 684 O O . GLU A 1 84 ? -7.695 -3.475 3.715 1.00 90.50 84 GLU A O 1
ATOM 689 N N . ILE A 1 85 ? -7.323 -4.429 5.730 1.00 90.62 85 ILE A N 1
ATOM 690 C CA . ILE A 1 85 ? -5.860 -4.299 5.748 1.00 90.62 85 ILE A CA 1
ATOM 691 C C . ILE A 1 85 ? -5.258 -5.670 5.421 1.00 90.62 85 ILE A C 1
ATOM 693 O O . ILE A 1 85 ? -5.689 -6.674 5.991 1.00 90.62 85 ILE A O 1
ATOM 697 N N . TYR A 1 86 ? -4.285 -5.694 4.513 1.00 87.19 86 TYR A N 1
ATOM 698 C CA . TYR A 1 86 ? -3.617 -6.873 3.969 1.00 87.19 86 TYR A CA 1
ATOM 699 C C . TYR A 1 86 ? -2.100 -6.804 4.173 1.00 87.19 86 TYR A C 1
ATOM 701 O O . TYR A 1 86 ? -1.511 -5.719 3.942 1.00 87.19 86 TYR A O 1
#

Foldseek 3Di:
DDWPWAKEKEFDFDDADPDDPDGDPVSVVVRVVFARIFIKIWTPDDPPDADWDQDPNDITGIDTPGGDNDPVSVVVVCVVVVHHYD

Organism: NCBI:txid2885759

Solvent-accessible surface area (backbone atoms only — not comparable to full-atom values): 5222 Å² total; per-residue (Å²): 133,86,72,53,77,48,65,37,32,29,76,45,81,66,88,69,82,88,70,68,97,57,81,50,72,70,51,52,57,46,40,79,67,46,39,54,34,27,36,28,41,34,27,74,72,59,81,89,83,60,57,68,48,80,55,95,94,39,77,25,27,48,45,82,77,45,72,24,83,46,71,64,60,42,50,54,49,26,64,77,68,72,42,52,78,97

Mean predicted aligned error: 7.42 Å